Protein AF-A0A0K8Q5I6-F1 (afdb_monomer_lite)

Sequence (97 aa):
MDLKTQWNRLDPATRGWLMDHPGCMILPRTISARVAKVIDEPVLLDQHGAIQLSEEDVTFIRGRAHSASAAAGAQRFFDAVQLDRSASLEREKSGHR

Radius of gyration: 21.84 Å; chains: 1; bounding box: 69×35×46 Å

pLDDT: mean 79.6, std 13.97, range [44.03, 94.75]

Foldseek 3Di:
DDCPVQVVVQDPVLLVVCLVVLQDQKADQVSLVRSVVRDPDPFDADPRNIGGHDPVRSVVSPVVSVVVVVVVVVVVVVVVVVVVVVVVVVVVVPPDD

Secondary structure (DSSP, 8-state):
--HHHHGGGS-HHHHHHHHH-TT-SEE-HHHHHHHHTT--S---B-TTSPEEPPHHHHHHHHHHHHHHHHHHHHHHHHHHHHHHHHHHHTTSSS---

Structure (mmCIF, N/CA/C/O backbone):
data_AF-A0A0K8Q5I6-F1
#
_entry.id   AF-A0A0K8Q5I6-F1
#
loop_
_atom_site.group_PDB
_atom_site.id
_atom_site.type_symbol
_atom_site.label_atom_id
_atom_site.label_alt_id
_atom_site.label_comp_id
_atom_site.label_asym_id
_atom_site.label_entity_id
_atom_site.label_seq_id
_atom_site.pdbx_PDB_ins_code
_atom_site.Cartn_x
_atom_site.Cartn_y
_atom_site.Cartn_z
_atom_site.occupancy
_atom_site.B_iso_or_equiv
_atom_site.auth_seq_id
_atom_site.auth_comp_id
_atom_site.auth_asym_id
_atom_site.auth_atom_id
_atom_site.pdbx_PDB_model_num
ATOM 1 N N . MET A 1 1 ? -8.136 6.580 9.888 1.00 69.94 1 MET A N 1
ATOM 2 C CA . MET A 1 1 ? -7.526 5.362 9.317 1.00 69.94 1 MET A CA 1
ATOM 3 C C . MET A 1 1 ? -6.054 5.644 9.111 1.00 69.94 1 MET A C 1
ATOM 5 O O . MET A 1 1 ? -5.748 6.616 8.444 1.00 69.94 1 MET A O 1
ATOM 9 N N . ASP A 1 2 ? -5.179 4.826 9.689 1.00 81.88 2 ASP A N 1
ATOM 10 C CA . ASP A 1 2 ? -3.734 4.914 9.471 1.00 81.88 2 ASP A CA 1
ATOM 11 C C . ASP A 1 2 ? -3.287 3.690 8.655 1.00 81.88 2 ASP A C 1
ATOM 13 O O . ASP A 1 2 ? -3.126 2.584 9.181 1.00 81.88 2 ASP A O 1
ATOM 17 N N . LEU A 1 3 ? -3.152 3.845 7.332 1.00 85.06 3 LEU A N 1
ATOM 18 C CA . LEU A 1 3 ? -2.798 2.729 6.445 1.00 85.06 3 LEU A CA 1
ATOM 19 C C . LEU A 1 3 ? -1.388 2.201 6.742 1.00 85.06 3 LEU A C 1
ATOM 21 O O . LEU A 1 3 ? -1.098 1.021 6.529 1.00 85.06 3 LEU A O 1
ATOM 25 N N . LYS A 1 4 ? -0.506 3.066 7.250 1.00 88.44 4 LYS A N 1
ATOM 26 C CA . LYS A 1 4 ? 0.890 2.753 7.557 1.00 88.44 4 LYS A CA 1
ATOM 27 C C . LYS A 1 4 ? 1.026 1.672 8.628 1.00 88.44 4 LYS A C 1
ATOM 29 O O . LYS A 1 4 ? 1.779 0.718 8.418 1.00 88.44 4 LYS A O 1
ATOM 34 N N . THR A 1 5 ? 0.296 1.783 9.733 1.00 88.81 5 THR A N 1
ATOM 35 C CA . THR A 1 5 ? 0.298 0.807 10.836 1.00 88.81 5 THR A CA 1
ATOM 36 C C . THR A 1 5 ? -0.319 -0.524 10.424 1.00 88.81 5 THR A C 1
ATOM 38 O O . THR A 1 5 ? 0.183 -1.581 10.805 1.00 88.81 5 THR A O 1
ATOM 41 N N . GLN A 1 6 ? -1.362 -0.497 9.592 1.00 88.31 6 GLN A N 1
ATOM 42 C CA . GLN A 1 6 ? -2.078 -1.707 9.177 1.00 88.31 6 GLN A CA 1
ATOM 43 C C . GLN A 1 6 ? -1.474 -2.377 7.938 1.00 88.31 6 GLN A C 1
ATOM 45 O O . GLN A 1 6 ? -1.843 -3.503 7.606 1.00 88.31 6 GLN A O 1
ATOM 50 N N . TRP A 1 7 ? -0.504 -1.741 7.272 1.00 90.06 7 TRP A N 1
ATOM 51 C CA . TRP A 1 7 ? 0.049 -2.221 6.006 1.00 90.06 7 TRP A CA 1
ATOM 52 C C . TRP A 1 7 ? 0.508 -3.679 6.046 1.00 90.06 7 TRP A C 1
ATOM 54 O O . TRP A 1 7 ? 0.240 -4.444 5.124 1.00 90.06 7 TRP A O 1
ATOM 64 N N . ASN A 1 8 ? 1.203 -4.086 7.109 1.00 90.88 8 ASN A N 1
ATOM 65 C CA . ASN A 1 8 ? 1.740 -5.446 7.214 1.00 90.88 8 ASN A CA 1
ATOM 66 C C . ASN A 1 8 ? 0.652 -6.507 7.418 1.00 90.88 8 ASN A C 1
ATOM 68 O O . ASN A 1 8 ? 0.901 -7.681 7.160 1.00 90.88 8 ASN A O 1
ATOM 72 N N . ARG A 1 9 ? -0.544 -6.099 7.849 1.00 90.50 9 ARG A N 1
ATOM 73 C CA . ARG A 1 9 ? -1.701 -6.980 8.015 1.00 90.50 9 ARG A CA 1
ATOM 74 C C . ARG A 1 9 ? -2.502 -7.127 6.715 1.00 90.50 9 ARG A C 1
ATOM 76 O O . ARG A 1 9 ? -3.342 -8.015 6.620 1.00 90.50 9 ARG A O 1
ATOM 83 N N . LEU A 1 10 ? -2.251 -6.281 5.710 1.00 91.44 10 LEU A N 1
ATOM 84 C CA . LEU A 1 10 ? -2.887 -6.395 4.401 1.00 91.44 10 LEU A CA 1
ATOM 85 C C . LEU A 1 10 ? -2.373 -7.625 3.647 1.00 91.44 10 LEU A C 1
ATOM 87 O O . LEU A 1 10 ? -1.169 -7.905 3.583 1.00 91.44 10 LEU A O 1
ATOM 91 N N . ASP A 1 11 ? -3.295 -8.312 2.981 1.00 91.25 11 ASP A N 1
ATOM 92 C CA . ASP A 1 11 ? -2.965 -9.388 2.051 1.00 91.25 11 ASP A CA 1
ATOM 93 C C . ASP A 1 11 ? -1.990 -8.899 0.949 1.00 91.25 11 ASP A C 1
ATOM 95 O O . ASP A 1 11 ? -2.084 -7.740 0.515 1.00 91.25 11 ASP A O 1
ATOM 99 N N . PRO A 1 12 ? -1.036 -9.737 0.492 1.00 91.81 12 PRO A N 1
ATOM 100 C CA . PRO A 1 12 ? -0.083 -9.367 -0.553 1.00 91.81 12 PRO A CA 1
ATOM 101 C C . PRO A 1 12 ? -0.729 -8.826 -1.831 1.00 91.81 12 PRO A C 1
ATOM 103 O O . PRO A 1 12 ? -0.190 -7.888 -2.415 1.00 91.81 12 PRO A O 1
ATOM 106 N N . ALA A 1 13 ? -1.887 -9.349 -2.245 1.00 91.56 13 ALA A N 1
ATOM 107 C CA . ALA A 1 13 ? -2.570 -8.887 -3.451 1.00 91.56 13 ALA A CA 1
ATOM 108 C C . ALA A 1 13 ? -3.088 -7.451 -3.286 1.00 91.56 13 ALA A C 1
ATOM 110 O O . ALA A 1 13 ? -2.954 -6.632 -4.192 1.00 91.56 13 ALA A O 1
ATOM 111 N N . THR A 1 14 ? -3.622 -7.118 -2.107 1.00 93.25 14 THR A N 1
ATOM 112 C CA . THR A 1 14 ? -4.073 -5.756 -1.786 1.00 93.25 14 THR A CA 1
ATOM 113 C C . THR A 1 14 ? -2.895 -4.783 -1.757 1.00 93.25 14 THR A C 1
ATOM 115 O O . THR A 1 14 ? -2.978 -3.701 -2.334 1.00 93.25 14 THR A O 1
ATOM 118 N N . ARG A 1 15 ? -1.770 -5.174 -1.139 1.00 94.31 15 ARG A N 1
ATOM 119 C CA . ARG A 1 15 ? -0.539 -4.366 -1.141 1.00 94.31 15 ARG A CA 1
ATOM 120 C C . ARG A 1 15 ? -0.005 -4.155 -2.553 1.00 94.31 15 ARG A C 1
ATOM 122 O O . ARG A 1 15 ? 0.346 -3.033 -2.891 1.00 94.31 15 ARG A O 1
ATOM 129 N N . GLY A 1 16 ? 0.028 -5.207 -3.370 1.00 92.81 16 GLY A N 1
ATOM 130 C CA . GLY A 1 16 ? 0.455 -5.131 -4.766 1.00 92.81 16 GLY A CA 1
ATOM 131 C C . GLY A 1 16 ? -0.405 -4.165 -5.575 1.00 92.81 16 GLY A C 1
ATOM 132 O O . GLY A 1 16 ? 0.132 -3.295 -6.250 1.00 92.81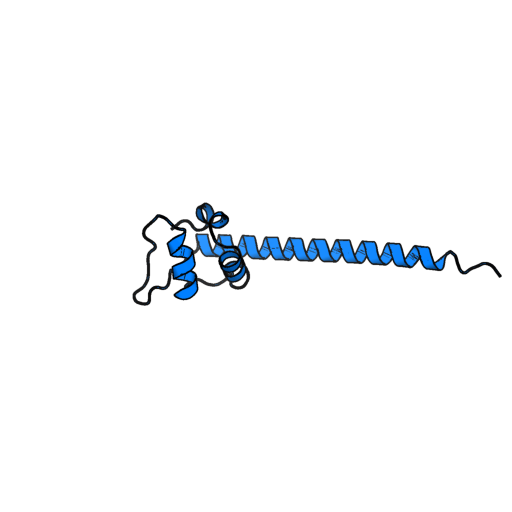 16 GLY A O 1
ATOM 133 N N . TRP A 1 17 ? -1.729 -4.242 -5.426 1.00 94.75 17 TRP A N 1
ATOM 134 C CA . TRP A 1 17 ? -2.644 -3.331 -6.111 1.00 94.75 17 TRP A CA 1
ATOM 135 C C . TRP A 1 17 ? -2.409 -1.862 -5.726 1.00 94.75 17 TRP A C 1
ATOM 137 O O . TRP A 1 17 ? -2.351 -1.005 -6.603 1.00 94.75 17 TRP A O 1
ATOM 147 N N . LEU A 1 18 ? -2.218 -1.570 -4.432 1.00 93.56 18 LEU A N 1
ATOM 148 C CA . LEU A 1 18 ? -1.919 -0.212 -3.951 1.00 93.56 18 LEU A CA 1
ATOM 149 C C . LEU A 1 18 ? -0.595 0.317 -4.520 1.00 93.56 18 LEU A C 1
ATOM 151 O O . LEU A 1 18 ? -0.507 1.479 -4.902 1.00 93.56 18 LEU A O 1
ATOM 155 N N . MET A 1 19 ? 0.424 -0.539 -4.598 1.00 93.69 19 MET A N 1
ATOM 156 C CA . MET A 1 19 ? 1.739 -0.188 -5.144 1.00 93.69 19 MET A CA 1
ATOM 157 C C . MET A 1 19 ? 1.708 0.080 -6.651 1.00 93.69 19 MET A C 1
ATOM 159 O O . MET A 1 19 ? 2.478 0.908 -7.128 1.00 93.69 19 MET A O 1
ATOM 163 N N . ASP A 1 20 ? 0.827 -0.604 -7.380 1.00 93.31 20 ASP A N 1
ATOM 164 C CA . ASP A 1 20 ? 0.593 -0.402 -8.814 1.00 93.31 20 ASP A CA 1
ATOM 165 C C . ASP A 1 20 ? -0.205 0.888 -9.093 1.00 93.31 20 ASP A C 1
ATOM 167 O O . ASP A 1 20 ? 0.009 1.562 -10.098 1.00 93.31 20 ASP A O 1
ATOM 171 N N . HIS A 1 21 ? -1.047 1.308 -8.139 1.00 93.38 21 HIS A N 1
ATOM 172 C CA . HIS A 1 21 ? -1.885 2.510 -8.230 1.00 93.38 21 HIS A CA 1
ATOM 173 C C . HIS A 1 21 ? -1.547 3.556 -7.146 1.00 93.38 21 HIS A C 1
ATOM 175 O O . HIS A 1 21 ? -2.427 3.972 -6.386 1.00 93.38 21 HIS A O 1
ATOM 181 N N . PRO A 1 22 ? -0.300 4.060 -7.064 1.00 91.62 22 PRO A N 1
ATOM 182 C CA . PRO A 1 22 ? 0.154 4.873 -5.934 1.00 91.62 22 PRO A CA 1
ATOM 183 C C . PRO A 1 22 ? -0.443 6.289 -5.898 1.00 91.62 22 PRO A C 1
ATOM 185 O O . PRO A 1 22 ? -0.286 7.012 -4.921 1.00 91.62 22 PRO A O 1
ATOM 188 N N . GLY A 1 23 ? -1.108 6.725 -6.969 1.00 89.94 23 GLY A N 1
ATOM 189 C CA . GLY A 1 23 ? -1.844 7.992 -7.015 1.00 89.94 23 GLY A CA 1
ATOM 190 C C . GLY A 1 23 ? -3.321 7.874 -6.637 1.00 89.94 23 GLY A C 1
ATOM 191 O O . GLY A 1 23 ? -4.027 8.877 -6.684 1.00 89.94 23 GLY A O 1
ATOM 192 N N . CYS A 1 24 ? -3.803 6.672 -6.317 1.00 90.44 24 CYS A N 1
ATOM 193 C CA . CYS A 1 24 ? -5.211 6.439 -6.035 1.00 90.44 24 CYS A CA 1
ATOM 194 C C . CYS A 1 24 ? -5.617 7.119 -4.721 1.00 90.44 24 CYS A C 1
ATOM 196 O O . CYS A 1 24 ? -5.069 6.802 -3.672 1.00 90.44 24 CYS A O 1
ATOM 198 N N . MET A 1 25 ? -6.581 8.040 -4.782 1.00 89.00 25 MET A N 1
ATOM 199 C CA . MET A 1 25 ? -7.156 8.698 -3.598 1.00 89.00 25 MET A CA 1
ATOM 200 C C . MET A 1 25 ? -8.446 8.026 -3.116 1.00 89.00 25 MET A C 1
ATOM 202 O O . MET A 1 25 ? -8.812 8.153 -1.953 1.00 89.00 25 MET A O 1
ATOM 206 N N . ILE A 1 26 ? -9.147 7.315 -4.003 1.00 89.38 26 ILE A N 1
ATOM 207 C CA . ILE A 1 26 ? -10.443 6.692 -3.720 1.00 89.38 26 ILE A CA 1
ATOM 208 C C . ILE A 1 26 ? -10.355 5.217 -4.091 1.00 89.38 26 ILE A C 1
ATOM 210 O O . ILE A 1 26 ? -10.250 4.869 -5.268 1.00 89.38 26 ILE A O 1
ATOM 214 N N . LEU A 1 27 ? -10.400 4.344 -3.086 1.00 89.19 27 LEU A N 1
ATOM 215 C CA . LEU A 1 27 ? -10.286 2.906 -3.296 1.00 89.19 27 LEU A CA 1
ATOM 216 C C . LEU A 1 27 ? -11.578 2.328 -3.880 1.00 89.19 27 LEU A C 1
ATOM 218 O O . LEU A 1 27 ? -12.650 2.513 -3.302 1.00 89.19 27 LEU A O 1
ATOM 222 N N . PRO A 1 28 ? -11.506 1.541 -4.968 1.00 89.50 28 PRO A N 1
ATOM 223 C CA . PRO A 1 28 ? -12.663 0.810 -5.465 1.00 89.50 28 PRO A CA 1
ATOM 224 C C . PRO A 1 28 ? -13.236 -0.108 -4.383 1.00 89.50 28 PRO A C 1
ATOM 226 O O . PRO A 1 28 ? -12.483 -0.740 -3.641 1.00 89.50 28 PRO A O 1
ATOM 229 N N . ARG A 1 29 ? -14.564 -0.267 -4.350 1.00 87.31 29 ARG A N 1
ATOM 230 C CA . ARG A 1 29 ? -15.307 -1.062 -3.349 1.00 87.31 29 ARG A CA 1
ATOM 23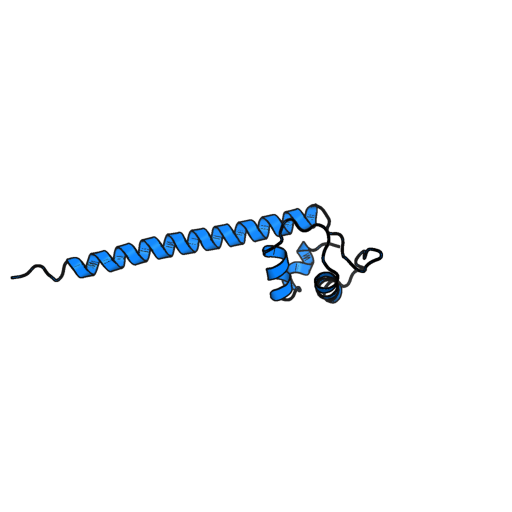1 C C . ARG A 1 29 ? -14.689 -2.434 -3.042 1.00 87.31 29 ARG A C 1
ATOM 233 O O . ARG A 1 29 ? -14.646 -2.855 -1.890 1.00 87.31 29 ARG A O 1
ATOM 240 N N . THR A 1 30 ? -14.182 -3.130 -4.057 1.00 89.62 30 THR A N 1
ATOM 241 C CA . THR A 1 30 ? -13.535 -4.442 -3.897 1.00 89.62 30 THR A CA 1
ATOM 242 C C . THR A 1 30 ? -12.251 -4.369 -3.069 1.00 89.62 30 THR A C 1
ATOM 244 O O . THR A 1 30 ? -12.012 -5.228 -2.221 1.00 89.62 30 THR A O 1
ATOM 247 N N . ILE A 1 31 ? -11.423 -3.350 -3.304 1.00 90.62 31 ILE A N 1
ATOM 248 C CA . ILE A 1 31 ? -10.192 -3.110 -2.545 1.00 90.62 31 ILE A CA 1
ATOM 249 C C . ILE A 1 31 ? -10.550 -2.586 -1.158 1.00 90.62 31 ILE A C 1
ATOM 251 O O . ILE A 1 31 ? -10.012 -3.073 -0.165 1.00 90.62 31 ILE A O 1
ATOM 255 N N . SER A 1 32 ? -11.543 -1.701 -1.078 1.00 89.62 32 SER A N 1
ATOM 256 C CA . SER A 1 32 ? -12.072 -1.184 0.180 1.00 89.62 32 SER A CA 1
ATOM 257 C C . SER A 1 32 ? -12.506 -2.285 1.133 1.00 89.62 32 SER A C 1
ATOM 259 O O . SER A 1 32 ? -12.081 -2.308 2.281 1.00 89.62 32 SER A O 1
ATOM 261 N N . ALA A 1 33 ? -13.273 -3.264 0.651 1.00 88.25 33 ALA A N 1
ATOM 262 C CA . ALA A 1 33 ? -13.705 -4.397 1.464 1.00 88.25 33 ALA A CA 1
ATOM 263 C C . ALA A 1 33 ? -12.529 -5.246 1.976 1.00 88.25 33 ALA A C 1
ATOM 265 O O . ALA A 1 33 ? -12.591 -5.794 3.073 1.00 88.25 33 ALA A O 1
ATOM 266 N N . ARG A 1 34 ? -11.445 -5.369 1.200 1.00 89.94 34 ARG A N 1
ATOM 267 C CA . ARG A 1 34 ? -10.235 -6.095 1.622 1.00 89.94 34 ARG A CA 1
ATOM 268 C C . ARG A 1 34 ? -9.458 -5.328 2.685 1.00 89.94 34 ARG A C 1
ATOM 270 O O . ARG A 1 34 ? -8.959 -5.945 3.618 1.00 89.94 34 ARG A O 1
ATOM 277 N N . VAL A 1 35 ? -9.375 -4.009 2.549 1.00 87.75 35 VAL A N 1
ATOM 278 C CA . VAL A 1 35 ? -8.726 -3.125 3.521 1.00 87.75 35 VAL A CA 1
ATOM 279 C C . VAL A 1 35 ? -9.536 -3.072 4.821 1.00 87.75 35 VAL A C 1
ATOM 281 O O . VAL A 1 35 ? -8.987 -3.318 5.889 1.00 87.75 35 VAL A O 1
ATOM 284 N N . ALA A 1 36 ? -10.853 -2.877 4.741 1.00 86.44 36 ALA A N 1
ATOM 285 C CA . ALA A 1 36 ? -11.748 -2.812 5.898 1.00 86.44 36 ALA A CA 1
ATOM 286 C C . ALA A 1 36 ? -11.794 -4.110 6.725 1.00 86.44 36 ALA A C 1
ATOM 288 O O . ALA A 1 36 ? -12.040 -4.057 7.919 1.00 86.44 36 ALA A O 1
ATOM 289 N N . LYS A 1 37 ? -11.511 -5.278 6.132 1.00 86.00 37 LYS A N 1
ATOM 290 C CA . LYS A 1 37 ? -11.377 -6.544 6.885 1.00 86.00 37 LYS A CA 1
ATOM 291 C C . LYS A 1 37 ? -10.191 -6.571 7.848 1.00 86.00 37 LYS A C 1
ATOM 293 O O . LYS A 1 37 ? -10.150 -7.414 8.737 1.00 86.00 37 LYS A O 1
ATOM 298 N N . VAL A 1 38 ? -9.189 -5.737 7.598 1.00 84.62 38 VAL A N 1
ATOM 299 C CA . VAL A 1 38 ? -7.913 -5.738 8.317 1.00 84.62 38 VAL A CA 1
ATOM 300 C C . VAL A 1 38 ? -7.842 -4.590 9.319 1.00 84.62 38 VAL A C 1
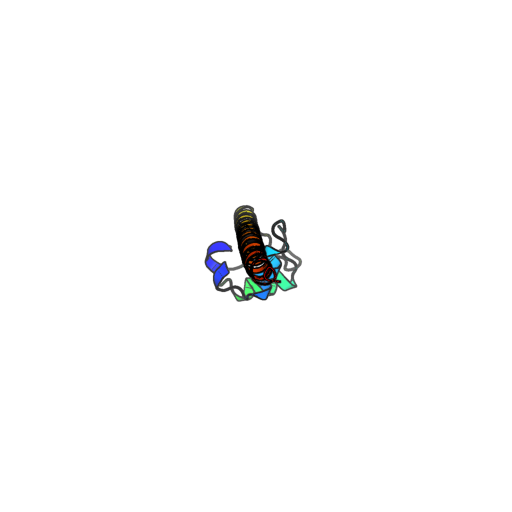ATOM 302 O O . VAL A 1 38 ? -7.161 -4.691 10.340 1.00 84.62 38 VAL A O 1
ATOM 305 N N . ILE A 1 39 ? -8.531 -3.496 9.010 1.00 83.12 39 ILE A N 1
ATOM 306 C CA . ILE A 1 39 ? -8.585 -2.308 9.847 1.00 83.12 39 ILE A CA 1
ATOM 307 C C . ILE A 1 39 ? -9.693 -2.510 10.873 1.00 83.12 39 ILE A C 1
ATOM 309 O O . ILE A 1 39 ? -10.864 -2.573 10.524 1.00 8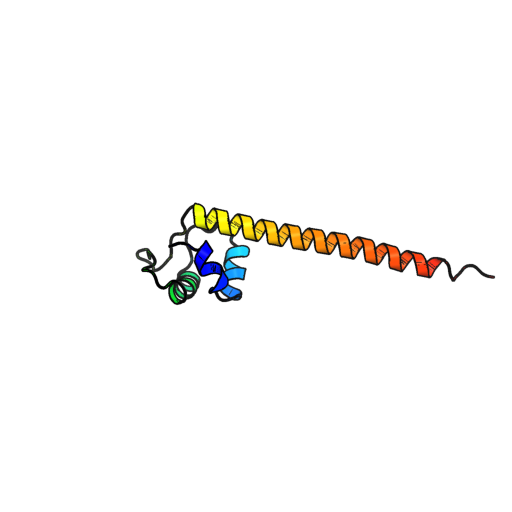3.12 39 ILE A O 1
ATOM 313 N N . ASP A 1 40 ? -9.292 -2.618 12.137 1.00 68.88 40 ASP A N 1
ATOM 314 C CA . ASP A 1 40 ? -10.196 -2.818 13.279 1.00 68.88 40 ASP A CA 1
ATOM 315 C C . ASP A 1 40 ? -11.009 -1.551 13.617 1.00 68.88 40 ASP A C 1
ATOM 317 O O . ASP A 1 40 ? -11.974 -1.589 14.373 1.00 68.88 40 ASP A O 1
ATOM 321 N N . GLU A 1 41 ? -10.623 -0.410 13.042 1.00 68.31 41 GLU A N 1
ATOM 322 C CA . GLU A 1 41 ? -11.300 0.869 13.227 1.00 68.31 41 GLU A CA 1
ATOM 323 C C . GLU A 1 41 ? -12.397 1.115 12.185 1.00 68.31 41 GLU A C 1
ATOM 325 O O . GLU A 1 41 ? -12.288 0.642 11.048 1.00 68.31 41 GLU A O 1
ATOM 330 N N . PRO A 1 42 ? -13.430 1.913 12.524 1.00 65.75 42 PRO A N 1
ATOM 331 C CA . PRO A 1 42 ? -14.443 2.320 11.564 1.00 65.75 42 PRO A CA 1
ATOM 332 C C . PRO A 1 42 ? -13.785 3.072 10.408 1.00 65.75 42 PRO A C 1
ATOM 334 O O . PRO A 1 42 ? -13.356 4.222 10.528 1.00 65.75 42 PRO A O 1
ATOM 337 N N . VAL A 1 43 ? -13.694 2.400 9.265 1.00 72.00 43 VAL A N 1
ATOM 338 C CA . VAL A 1 43 ? -13.206 3.021 8.044 1.00 72.00 43 VAL A CA 1
ATOM 339 C C . VAL A 1 43 ? -14.299 3.932 7.504 1.00 72.00 43 VAL A C 1
ATOM 341 O O . VAL A 1 43 ? -15.440 3.503 7.335 1.00 72.00 43 VAL A O 1
ATOM 344 N N . LEU A 1 44 ? -13.948 5.188 7.225 1.00 70.94 44 LEU A N 1
ATOM 345 C CA . LEU A 1 44 ? -14.866 6.124 6.592 1.00 70.94 44 LEU A CA 1
ATOM 346 C C . LEU A 1 44 ? -15.125 5.657 5.155 1.00 70.94 44 LEU A C 1
ATOM 348 O O . LEU A 1 44 ? -14.266 5.776 4.280 1.00 70.94 44 LEU A O 1
ATOM 352 N N . LEU A 1 45 ? -16.302 5.072 4.953 1.00 78.69 45 LEU A N 1
ATOM 353 C CA . LEU A 1 45 ? -16.797 4.664 3.649 1.00 78.69 45 LEU A CA 1
ATOM 354 C C . LEU A 1 45 ? -17.668 5.781 3.078 1.00 78.69 45 LEU A C 1
ATOM 356 O O . LEU A 1 45 ? -18.499 6.346 3.790 1.00 78.69 45 LEU A O 1
ATOM 360 N N . ASP A 1 46 ? -17.500 6.089 1.795 1.00 78.38 46 ASP A N 1
ATOM 361 C CA . ASP A 1 46 ? -18.429 6.967 1.088 1.00 78.38 46 ASP A CA 1
ATOM 362 C C . ASP A 1 46 ? -19.778 6.254 0.839 1.00 78.38 46 ASP A C 1
ATOM 364 O O . ASP A 1 46 ? -19.939 5.056 1.099 1.00 78.38 46 ASP A O 1
ATOM 368 N N . GLN A 1 47 ? -20.751 6.977 0.279 1.00 77.06 47 GLN A N 1
ATOM 369 C CA . GLN A 1 47 ? -22.079 6.459 -0.073 1.00 77.06 47 GLN A CA 1
ATOM 370 C C . GLN A 1 47 ? -22.061 5.203 -0.976 1.00 77.06 47 GLN A C 1
ATOM 372 O O . GLN A 1 47 ? -23.030 4.442 -1.000 1.00 77.06 47 GLN A O 1
ATOM 377 N N . HIS A 1 48 ? -20.971 4.949 -1.705 1.00 80.88 48 HIS A N 1
ATOM 378 C CA . HIS A 1 48 ? -20.787 3.781 -2.568 1.00 80.88 48 HIS A CA 1
ATOM 379 C C . HIS A 1 48 ? -19.968 2.643 -1.926 1.00 80.88 48 HIS A C 1
ATOM 381 O O . HIS A 1 48 ? -19.880 1.545 -2.498 1.00 80.88 48 HIS A O 1
ATOM 387 N N . GLY A 1 49 ? -19.417 2.842 -0.726 1.00 80.06 49 GLY A N 1
ATOM 388 C CA . GLY A 1 49 ? -18.548 1.875 -0.051 1.00 80.06 49 GLY A CA 1
ATOM 389 C C . GLY A 1 49 ? -17.089 1.915 -0.521 1.00 80.06 49 GLY A C 1
ATOM 390 O O . GLY A 1 49 ? -16.373 0.919 -0.383 1.00 80.06 49 GLY A O 1
ATOM 391 N N . ALA A 1 50 ? -16.651 3.020 -1.124 1.00 85.88 50 ALA A N 1
ATOM 392 C CA . ALA A 1 50 ? -15.249 3.332 -1.359 1.00 85.88 50 ALA A CA 1
ATOM 393 C C . ALA A 1 50 ? -14.613 3.909 -0.087 1.00 85.88 50 ALA A C 1
ATOM 395 O O . ALA A 1 50 ? -15.276 4.555 0.721 1.00 85.88 50 ALA A O 1
ATOM 396 N N . ILE A 1 51 ? -13.314 3.673 0.085 1.00 88.25 51 ILE A N 1
ATOM 397 C CA . ILE A 1 51 ? -12.520 4.307 1.141 1.00 88.25 51 ILE A CA 1
ATOM 398 C C . ILE A 1 51 ? -11.825 5.500 0.512 1.00 88.25 51 ILE A C 1
ATOM 400 O O . ILE A 1 51 ? -11.134 5.345 -0.499 1.00 88.25 51 ILE A O 1
ATOM 404 N N . GLN A 1 52 ? -11.968 6.665 1.131 1.00 88.12 52 GLN A N 1
ATOM 405 C CA . GLN A 1 52 ? -11.148 7.814 0.786 1.00 88.12 52 GLN A CA 1
ATOM 406 C C . GLN A 1 52 ? -9.837 7.743 1.570 1.00 88.12 52 GLN A C 1
ATOM 408 O O . GLN A 1 52 ? -9.840 7.698 2.800 1.00 88.12 52 GLN A O 1
ATOM 413 N N . LEU A 1 53 ? -8.721 7.693 0.849 1.00 87.69 53 LEU A N 1
ATOM 414 C CA . LEU A 1 53 ? -7.391 7.741 1.439 1.00 87.69 53 LEU A CA 1
ATOM 415 C C . LEU A 1 53 ? -7.040 9.178 1.812 1.00 87.69 53 LEU A C 1
ATOM 417 O O . LEU A 1 53 ? -7.372 10.121 1.089 1.00 87.69 53 LEU A O 1
ATOM 421 N N . SER A 1 54 ? -6.349 9.336 2.937 1.00 89.00 54 SER A N 1
ATOM 422 C CA . SER A 1 54 ? -5.762 10.621 3.305 1.00 89.00 54 SER A CA 1
ATOM 423 C C . SER A 1 54 ? -4.543 10.927 2.428 1.00 89.00 54 SER A C 1
ATOM 425 O O . SER A 1 54 ? -3.928 10.026 1.849 1.00 89.00 54 SER A O 1
ATOM 427 N N . GLU A 1 55 ? -4.149 12.199 2.341 1.00 90.38 55 GLU A N 1
ATOM 428 C CA . GLU A 1 55 ? -2.915 12.584 1.639 1.00 90.38 55 GLU A CA 1
ATOM 429 C C . GLU A 1 55 ? -1.672 11.896 2.230 1.00 90.38 55 GLU A C 1
ATOM 431 O O . GLU A 1 55 ? -0.735 11.559 1.499 1.00 90.38 55 GLU A O 1
ATOM 436 N N . GLU A 1 56 ? -1.680 11.627 3.536 1.00 90.56 56 GLU A N 1
ATOM 437 C CA . GLU A 1 56 ? -0.621 10.902 4.239 1.00 90.56 56 GLU A CA 1
ATOM 438 C C . GLU A 1 56 ? -0.540 9.440 3.781 1.00 90.56 56 GLU A C 1
ATOM 440 O O . GLU A 1 56 ? 0.549 8.948 3.468 1.00 90.56 56 GLU A O 1
ATOM 445 N N . ASP A 1 57 ? -1.686 8.763 3.650 1.00 90.19 57 ASP A N 1
ATOM 446 C CA . ASP A 1 57 ? -1.754 7.388 3.145 1.00 90.19 57 ASP A CA 1
ATOM 447 C C . ASP A 1 57 ? -1.259 7.306 1.695 1.00 90.19 57 ASP A C 1
ATOM 449 O O . ASP A 1 57 ? -0.464 6.429 1.351 1.00 90.19 57 ASP A O 1
ATOM 453 N N . VAL A 1 58 ? -1.677 8.248 0.843 1.00 92.06 58 VAL A N 1
ATOM 454 C CA . VAL A 1 58 ? -1.233 8.327 -0.559 1.00 92.06 58 VAL A CA 1
ATOM 455 C C . VAL A 1 58 ? 0.274 8.567 -0.636 1.00 92.06 58 VAL A C 1
ATOM 457 O O . VAL A 1 58 ? 0.978 7.892 -1.390 1.00 92.06 58 VAL A O 1
ATOM 460 N N . THR A 1 59 ? 0.799 9.487 0.173 1.00 93.56 59 THR A N 1
ATOM 461 C CA . THR A 1 59 ? 2.239 9.774 0.244 1.00 93.56 59 THR A CA 1
ATOM 462 C C . THR A 1 59 ? 3.027 8.544 0.684 1.00 93.56 59 THR A C 1
ATOM 464 O O . THR A 1 59 ? 4.062 8.218 0.097 1.00 93.56 59 THR A O 1
ATOM 467 N N . PHE A 1 60 ? 2.514 7.807 1.666 1.00 92.50 60 PHE A N 1
ATOM 468 C CA . PHE A 1 60 ? 3.108 6.559 2.122 1.00 92.50 60 PHE A CA 1
ATOM 469 C C . PHE A 1 60 ? 3.142 5.489 1.024 1.00 92.50 60 PHE A C 1
ATOM 471 O O . PHE A 1 60 ? 4.195 4.888 0.795 1.00 92.50 60 PHE A O 1
ATOM 478 N N . ILE A 1 61 ? 2.028 5.275 0.314 1.00 93.06 61 ILE A N 1
ATOM 479 C CA . ILE A 1 61 ? 1.960 4.320 -0.801 1.00 93.06 61 ILE A CA 1
ATOM 480 C C . ILE A 1 61 ? 2.960 4.715 -1.896 1.00 93.06 61 ILE A C 1
ATOM 482 O O . ILE A 1 61 ? 3.731 3.867 -2.349 1.00 93.06 61 ILE A O 1
ATOM 486 N N . ARG A 1 62 ? 3.014 6.000 -2.278 1.00 93.25 62 ARG A N 1
ATOM 487 C CA . ARG A 1 62 ? 3.979 6.518 -3.266 1.00 93.25 62 ARG A CA 1
ATOM 488 C C . ARG A 1 62 ? 5.418 6.254 -2.864 1.00 93.25 62 ARG A C 1
ATOM 490 O O . ARG A 1 62 ? 6.185 5.754 -3.684 1.00 93.25 62 ARG A O 1
ATOM 497 N N . GLY A 1 63 ? 5.781 6.556 -1.617 1.00 92.62 63 GLY A N 1
ATOM 498 C CA . GLY A 1 63 ? 7.128 6.300 -1.110 1.00 92.62 63 GLY A CA 1
ATOM 499 C C . GLY A 1 63 ? 7.504 4.827 -1.253 1.00 92.62 63 GLY A C 1
ATOM 500 O O . GLY A 1 63 ? 8.590 4.495 -1.721 1.00 92.62 63 GLY A O 1
ATOM 501 N N . ARG A 1 64 ? 6.563 3.934 -0.949 1.00 91.75 64 ARG A N 1
ATOM 502 C CA . ARG A 1 64 ? 6.775 2.490 -1.009 1.00 91.75 64 ARG A CA 1
ATOM 503 C C . ARG A 1 64 ? 6.866 1.950 -2.440 1.00 91.75 64 ARG A C 1
ATOM 505 O O . ARG A 1 64 ? 7.740 1.127 -2.712 1.00 91.75 64 ARG A O 1
ATOM 512 N N . ALA A 1 65 ? 6.027 2.442 -3.351 1.00 91.19 65 ALA A N 1
ATOM 513 C CA . ALA A 1 65 ? 6.092 2.112 -4.774 1.00 91.19 65 ALA A CA 1
ATOM 514 C C . ALA A 1 65 ? 7.417 2.589 -5.390 1.00 91.19 65 ALA A C 1
ATOM 516 O O . ALA A 1 65 ? 8.075 1.852 -6.126 1.00 91.19 65 ALA A O 1
ATOM 517 N N . HIS A 1 66 ? 7.862 3.792 -5.017 1.00 88.94 66 HIS A N 1
ATOM 518 C CA . HIS A 1 66 ? 9.142 4.334 -5.455 1.00 88.94 66 HIS A CA 1
ATOM 519 C C . HIS A 1 66 ? 10.327 3.512 -4.929 1.00 88.94 66 HIS A C 1
ATOM 521 O O . HIS A 1 66 ? 11.207 3.150 -5.709 1.00 88.94 66 HIS A O 1
ATOM 527 N N . SER A 1 67 ? 10.329 3.133 -3.645 1.00 87.69 67 SER A N 1
ATOM 528 C CA . SER A 1 67 ? 11.364 2.256 -3.079 1.00 87.69 67 SER A CA 1
ATOM 529 C C . SER A 1 67 ? 11.408 0.885 -3.757 1.00 87.69 67 SER A C 1
ATOM 531 O O . SER A 1 67 ? 12.494 0.374 -4.021 1.00 87.69 67 SER A O 1
ATOM 533 N N . ALA A 1 68 ? 10.250 0.293 -4.070 1.00 84.25 68 ALA A N 1
ATOM 534 C CA . ALA A 1 68 ? 10.182 -0.986 -4.774 1.00 84.25 68 ALA A CA 1
ATOM 535 C C . ALA A 1 68 ? 10.762 -0.886 -6.196 1.00 84.25 68 ALA A C 1
ATOM 537 O O . ALA A 1 68 ? 11.530 -1.752 -6.613 1.00 84.25 68 ALA A O 1
ATOM 538 N N . SER A 1 69 ? 10.454 0.199 -6.911 1.00 80.56 69 SER A N 1
ATOM 539 C CA . SER A 1 69 ? 11.020 0.476 -8.234 1.00 80.56 69 SER A CA 1
ATOM 540 C C . SER A 1 69 ? 12.537 0.691 -8.180 1.00 80.56 69 SER A C 1
ATOM 542 O O . SER A 1 69 ? 13.274 0.098 -8.967 1.00 80.56 69 SER A O 1
ATOM 544 N N . ALA A 1 70 ? 13.029 1.460 -7.203 1.00 78.50 70 ALA A N 1
ATOM 545 C CA . ALA A 1 70 ? 14.461 1.675 -7.001 1.00 78.50 70 ALA A CA 1
ATOM 546 C C . ALA A 1 70 ? 15.206 0.366 -6.689 1.00 78.50 70 ALA A C 1
ATOM 548 O O . ALA A 1 70 ? 16.262 0.108 -7.265 1.00 78.50 70 ALA A O 1
ATOM 549 N N . ALA A 1 71 ? 14.635 -0.494 -5.840 1.00 75.19 71 ALA A N 1
ATOM 550 C CA . ALA A 1 71 ? 15.192 -1.812 -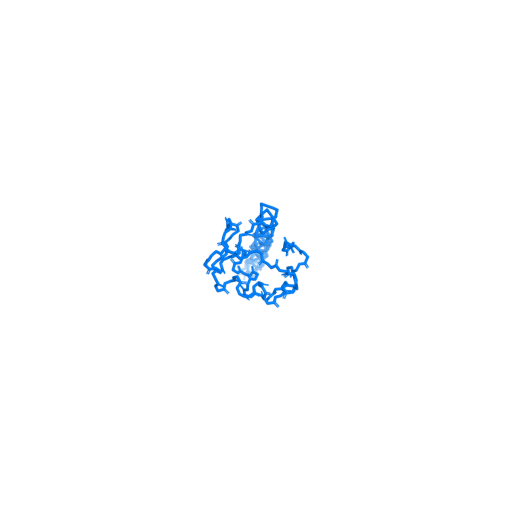5.543 1.00 75.19 71 ALA A CA 1
ATOM 551 C C . ALA A 1 71 ? 15.226 -2.717 -6.786 1.00 75.19 71 ALA A C 1
ATOM 553 O O . ALA A 1 71 ? 16.237 -3.368 -7.047 1.00 75.19 71 ALA A O 1
ATOM 554 N N . ALA A 1 72 ? 14.161 -2.718 -7.592 1.00 74.25 72 ALA A N 1
ATOM 555 C CA . ALA A 1 72 ? 14.119 -3.465 -8.848 1.00 74.25 72 ALA A CA 1
ATOM 556 C C . ALA A 1 72 ? 15.150 -2.942 -9.864 1.00 74.25 72 ALA A C 1
ATOM 558 O O . ALA A 1 72 ? 15.819 -3.731 -10.531 1.00 74.25 72 ALA A O 1
ATOM 559 N N . GLY A 1 73 ? 15.319 -1.621 -9.965 1.00 71.44 73 GLY A N 1
ATOM 560 C CA . GLY A 1 73 ? 16.340 -0.994 -10.804 1.00 71.44 73 GLY A CA 1
ATOM 561 C C . GLY A 1 73 ? 17.760 -1.350 -10.362 1.00 71.44 73 GLY A C 1
ATOM 562 O O . GLY A 1 73 ? 18.577 -1.742 -11.193 1.00 71.44 73 GLY A O 1
ATOM 563 N N . ALA A 1 74 ? 18.037 -1.297 -9.056 1.00 69.75 74 ALA A N 1
ATOM 564 C CA . ALA A 1 74 ? 19.322 -1.705 -8.495 1.00 69.75 74 ALA A CA 1
ATOM 565 C C . ALA A 1 74 ? 19.606 -3.188 -8.775 1.00 69.75 74 ALA A C 1
ATOM 567 O O . ALA A 1 74 ? 20.692 -3.524 -9.239 1.00 69.75 74 ALA A O 1
ATOM 568 N N . GLN A 1 75 ? 18.620 -4.070 -8.583 1.00 67.31 75 GLN A N 1
ATOM 569 C CA . GLN A 1 75 ? 18.765 -5.497 -8.877 1.00 67.31 75 GLN A CA 1
ATOM 570 C C . GLN A 1 75 ? 19.087 -5.755 -10.355 1.00 67.31 75 GLN A C 1
ATOM 572 O O . GLN A 1 75 ? 19.980 -6.544 -10.655 1.00 67.31 75 GLN A O 1
ATOM 577 N N . ARG A 1 76 ? 18.399 -5.072 -11.280 1.00 68.25 76 ARG A N 1
ATOM 578 C CA . ARG A 1 76 ? 18.672 -5.172 -12.725 1.00 68.25 76 ARG A CA 1
ATOM 579 C C . ARG A 1 76 ? 20.060 -4.657 -13.086 1.00 68.25 76 ARG A C 1
ATOM 581 O O . ARG A 1 76 ? 20.719 -5.239 -13.938 1.00 68.25 76 ARG A O 1
ATOM 588 N N . PHE A 1 77 ? 20.504 -3.583 -12.437 1.00 67.94 77 PHE A N 1
ATOM 589 C CA . PHE A 1 77 ? 21.856 -3.067 -12.619 1.00 67.94 77 PHE A CA 1
ATOM 590 C C . PHE A 1 77 ? 22.912 -4.088 -12.171 1.00 67.94 77 PHE A C 1
ATOM 592 O O . PHE A 1 77 ? 23.840 -4.372 -12.923 1.00 67.94 77 PHE A O 1
ATOM 599 N N . PHE A 1 78 ? 22.758 -4.686 -10.985 1.00 63.56 78 PHE A N 1
ATOM 600 C CA . PHE A 1 78 ? 23.692 -5.705 -10.497 1.00 63.56 78 PHE A CA 1
ATOM 601 C C . PHE A 1 78 ? 23.724 -6.956 -11.386 1.00 63.56 78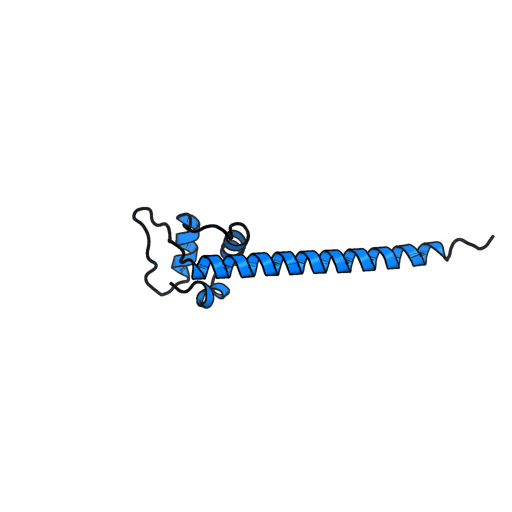 PHE A C 1
ATOM 603 O O . PHE A 1 78 ? 24.809 -7.457 -11.667 1.00 63.56 78 PHE A O 1
ATOM 610 N N . ASP A 1 79 ? 22.568 -7.433 -11.854 1.00 63.19 79 ASP A N 1
ATOM 611 C CA . ASP A 1 79 ? 22.466 -8.573 -12.777 1.00 63.19 79 ASP A CA 1
ATOM 612 C C . ASP A 1 79 ? 23.223 -8.322 -14.093 1.00 63.19 79 ASP A C 1
ATOM 614 O O . ASP A 1 79 ? 24.062 -9.129 -14.500 1.00 63.19 79 ASP A O 1
ATOM 618 N N . ALA A 1 80 ? 23.031 -7.143 -14.694 1.00 66.88 80 ALA A N 1
ATOM 619 C CA . ALA A 1 80 ? 23.703 -6.761 -15.934 1.00 66.88 80 ALA A CA 1
ATOM 620 C C . ALA A 1 80 ? 25.241 -6.741 -15.807 1.00 66.88 80 ALA A C 1
ATOM 622 O O . ALA A 1 80 ? 25.940 -7.170 -16.724 1.00 66.88 80 ALA A O 1
ATOM 623 N N . VAL A 1 81 ? 25.779 -6.291 -14.667 1.00 68.69 81 VAL A N 1
ATOM 624 C CA . VAL A 1 81 ? 27.234 -6.245 -14.416 1.00 68.69 81 VAL A CA 1
ATOM 625 C C . VAL A 1 81 ? 27.830 -7.643 -14.190 1.00 68.69 81 VAL A C 1
ATOM 627 O O . VAL A 1 81 ? 28.990 -7.883 -14.528 1.00 68.69 81 VAL A O 1
ATOM 630 N N . GLN A 1 82 ? 27.065 -8.585 -13.630 1.00 64.06 82 GLN A N 1
ATOM 631 C CA . GLN A 1 82 ? 27.526 -9.968 -13.450 1.00 64.06 82 GLN A CA 1
ATOM 632 C C . GLN A 1 82 ? 27.535 -10.739 -14.776 1.00 64.06 82 GLN A C 1
ATOM 634 O O . GLN A 1 82 ? 28.499 -11.454 -15.053 1.00 64.06 82 GLN A O 1
ATOM 639 N N . LEU A 1 83 ? 26.518 -10.542 -15.625 1.00 58.78 83 LEU A N 1
ATOM 640 C CA . LEU A 1 83 ? 26.426 -11.191 -16.937 1.00 58.78 83 LEU A CA 1
ATOM 641 C C . LEU A 1 83 ? 27.602 -10.807 -17.860 1.00 58.78 83 LEU A C 1
ATOM 643 O O . LEU A 1 83 ? 28.161 -11.664 -18.545 1.00 58.78 83 LEU A O 1
ATOM 647 N N . ASP A 1 84 ? 28.026 -9.540 -17.822 1.00 56.97 84 ASP A N 1
ATOM 648 C CA . ASP A 1 84 ? 29.181 -9.024 -18.575 1.00 56.97 84 ASP A CA 1
ATOM 649 C C . ASP A 1 84 ? 30.516 -9.666 -18.138 1.00 56.97 84 ASP A C 1
ATOM 651 O O . ASP A 1 84 ? 31.367 -10.028 -18.960 1.00 56.97 84 ASP A O 1
ATOM 655 N N . ARG A 1 85 ? 30.675 -9.919 -16.833 1.00 56.91 85 ARG A N 1
ATOM 656 C CA . ARG A 1 85 ? 31.885 -10.548 -16.285 1.00 56.91 85 ARG A CA 1
ATOM 657 C C . ARG A 1 85 ? 31.989 -12.033 -16.647 1.00 56.91 85 ARG A C 1
ATOM 659 O O . ARG A 1 85 ? 33.091 -12.517 -16.902 1.00 56.91 85 ARG A O 1
ATOM 666 N N . SER A 1 86 ? 30.869 -12.753 -16.712 1.00 55.91 86 SER A N 1
ATOM 667 C CA . SER A 1 86 ? 30.841 -14.164 -17.128 1.00 55.91 86 SER A CA 1
ATOM 668 C C . SER A 1 86 ? 31.115 -14.352 -18.625 1.00 55.91 86 SER A C 1
ATOM 670 O O . SER A 1 86 ? 31.750 -15.333 -19.004 1.00 55.91 86 SER A O 1
ATOM 672 N N . ALA A 1 87 ? 30.715 -13.399 -19.474 1.00 56.44 87 ALA A N 1
ATOM 673 C CA . ALA A 1 87 ? 30.986 -13.436 -20.915 1.00 56.44 87 ALA A CA 1
ATOM 674 C C . ALA A 1 87 ? 32.467 -13.187 -21.270 1.00 56.44 87 ALA A C 1
ATOM 676 O O . ALA A 1 87 ? 32.934 -13.608 -22.330 1.00 56.44 87 ALA A O 1
ATOM 677 N N . SER A 1 88 ? 33.216 -12.530 -20.381 1.00 51.94 88 SER A N 1
ATOM 678 C CA . SER A 1 88 ? 34.626 -12.192 -20.605 1.00 51.94 88 SER A CA 1
ATOM 679 C C . SER A 1 88 ? 35.592 -13.354 -20.325 1.00 51.94 88 SER A C 1
ATOM 681 O O . SER A 1 88 ? 36.643 -13.423 -20.957 1.00 51.94 88 SER A O 1
ATOM 683 N N . LEU A 1 89 ? 35.238 -14.314 -19.457 1.00 53.72 89 LEU A N 1
ATOM 684 C CA . LEU A 1 89 ? 36.096 -15.480 -19.173 1.00 53.72 89 LEU A CA 1
ATOM 685 C C . LEU A 1 89 ? 36.063 -16.570 -20.262 1.00 53.72 89 LEU A C 1
ATOM 687 O O . LEU A 1 89 ? 37.029 -17.316 -20.402 1.00 53.72 89 LEU A O 1
ATOM 691 N N . GLU A 1 90 ? 35.000 -16.652 -21.065 1.00 53.78 90 GLU A N 1
ATOM 692 C CA . GLU A 1 90 ? 34.876 -17.668 -22.127 1.00 53.78 90 GLU A CA 1
ATOM 693 C C . GLU A 1 90 ? 35.674 -17.309 -23.398 1.00 53.78 90 GLU A C 1
ATOM 695 O O . GLU A 1 90 ? 35.952 -18.177 -24.226 1.00 53.78 90 GLU A O 1
ATOM 700 N N . ARG A 1 91 ? 36.100 -16.046 -23.562 1.00 52.62 91 ARG A N 1
ATOM 701 C CA . ARG A 1 91 ? 36.930 -15.624 -24.708 1.00 52.62 91 ARG A CA 1
ATOM 702 C C . ARG A 1 91 ? 38.424 -15.900 -24.537 1.00 52.62 91 ARG A C 1
ATOM 704 O O . ARG A 1 91 ? 39.135 -15.912 -25.537 1.00 52.62 91 ARG A O 1
ATOM 711 N N . GLU A 1 92 ? 38.901 -16.166 -23.323 1.00 54.28 92 GLU A N 1
ATOM 712 C CA . GLU A 1 92 ? 40.341 -16.324 -23.064 1.00 54.28 92 GLU A CA 1
ATOM 713 C C . GLU A 1 92 ? 40.845 -17.775 -23.229 1.00 54.28 92 GLU A C 1
ATOM 715 O O . GLU A 1 92 ? 42.045 -18.004 -23.348 1.00 54.28 92 GLU A O 1
ATOM 720 N N . LYS A 1 93 ? 39.952 -18.775 -23.341 1.00 55.81 93 LYS A N 1
ATOM 721 C CA . LYS A 1 93 ? 40.342 -20.184 -23.587 1.00 55.81 93 LYS A CA 1
ATOM 722 C C . LYS A 1 93 ? 40.450 -20.595 -25.060 1.00 55.81 93 LYS A C 1
ATOM 724 O O . LYS A 1 93 ? 40.951 -21.681 -25.340 1.00 55.81 93 LYS A O 1
ATOM 729 N N . SER A 1 94 ? 40.031 -19.755 -26.008 1.00 53.16 94 SER A N 1
ATOM 730 C CA . SER A 1 94 ? 40.019 -20.082 -27.445 1.00 53.16 94 SER A CA 1
ATOM 731 C C . SER A 1 94 ? 41.111 -19.342 -28.229 1.00 53.16 94 SER A C 1
ATOM 733 O O . SER A 1 94 ? 40.855 -18.768 -29.285 1.00 53.16 94 SER A O 1
ATOM 735 N N . GLY A 1 95 ? 42.334 -19.334 -27.701 1.00 53.47 95 GLY A N 1
ATOM 736 C CA . GLY A 1 95 ? 43.492 -18.672 -28.305 1.00 53.47 95 GLY A CA 1
ATOM 737 C C . GLY A 1 95 ? 44.769 -19.499 -28.181 1.00 53.47 95 GLY A C 1
ATOM 738 O O . GLY A 1 95 ? 45.791 -18.982 -27.748 1.00 53.47 95 GLY A O 1
ATOM 739 N N . HIS A 1 96 ? 44.717 -20.793 -28.506 1.00 50.25 96 HIS A N 1
ATOM 740 C CA . HIS A 1 96 ? 45.929 -21.588 -28.704 1.00 50.25 96 HIS A CA 1
ATOM 741 C C . HIS A 1 96 ? 45.763 -22.500 -29.922 1.00 50.25 96 HIS A C 1
ATOM 743 O O . HIS A 1 96 ? 45.190 -23.588 -29.839 1.00 50.25 96 HIS A O 1
ATOM 749 N N . ARG A 1 97 ? 46.235 -22.016 -31.070 1.00 44.03 97 ARG A N 1
ATOM 750 C CA . ARG A 1 97 ? 46.616 -22.832 -32.218 1.00 44.03 97 ARG A CA 1
ATOM 751 C C . ARG A 1 97 ? 47.811 -22.198 -32.903 1.00 44.03 97 ARG A C 1
ATOM 753 O O . ARG A 1 97 ? 47.814 -20.952 -32.993 1.00 44.03 97 ARG A O 1
#